Protein AF-A0A5P0YZ93-F1 (afdb_monomer_lite)

Organism: NCBI:txid2213162

Structure (mmCIF, N/CA/C/O backbone):
data_AF-A0A5P0YZ93-F1
#
_entry.id   AF-A0A5P0YZ93-F1
#
loop_
_atom_site.group_PDB
_atom_site.id
_atom_site.type_symbol
_atom_site.label_atom_id
_atom_site.label_alt_id
_atom_site.label_comp_id
_atom_site.label_asym_id
_atom_site.label_entity_id
_atom_site.label_seq_id
_atom_site.pdbx_PDB_ins_code
_atom_site.Cartn_x
_atom_site.Cartn_y
_atom_site.Cartn_z
_atom_site.occupancy
_atom_site.B_iso_or_equiv
_atom_site.auth_seq_id
_atom_site.auth_comp_id
_atom_site.auth_asym_id
_atom_site.auth_atom_id
_atom_site.pdbx_PDB_model_num
ATOM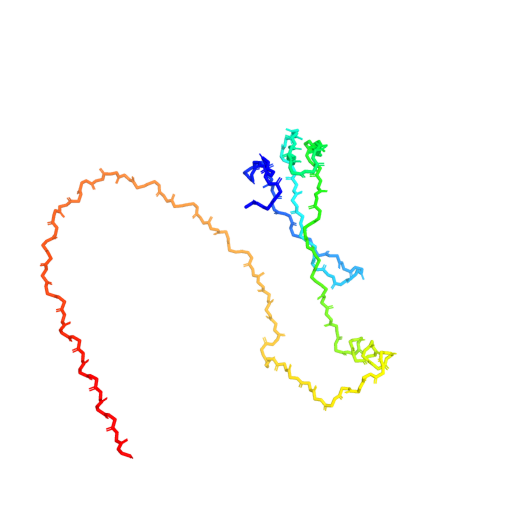 1 N N . ARG A 1 1 ? -5.815 -15.800 10.033 1.00 69.06 1 ARG A N 1
ATOM 2 C CA . ARG A 1 1 ? -5.181 -14.654 10.726 1.00 69.06 1 ARG A CA 1
ATOM 3 C C . ARG A 1 1 ? -3.798 -15.135 11.132 1.00 69.06 1 ARG A C 1
ATOM 5 O O . ARG A 1 1 ? -3.755 -16.075 11.906 1.00 69.06 1 ARG A O 1
ATOM 12 N N . GLU A 1 2 ? -2.727 -14.602 10.545 1.00 84.25 2 GLU A N 1
ATOM 13 C CA . GLU A 1 2 ? -1.363 -15.139 10.734 1.00 84.25 2 GLU A CA 1
ATOM 14 C C . GLU A 1 2 ? -0.704 -14.669 12.038 1.00 84.25 2 GLU A C 1
ATOM 16 O O . GLU A 1 2 ? -0.040 -15.460 12.685 1.00 84.25 2 GLU A O 1
ATOM 21 N N . LEU A 1 3 ? -0.957 -13.426 12.467 1.00 92.50 3 LEU A N 1
ATOM 22 C CA . LEU A 1 3 ? -0.378 -12.844 13.693 1.00 92.50 3 LEU A CA 1
ATOM 23 C C . LEU A 1 3 ? -1.356 -12.783 14.881 1.00 92.50 3 LEU A C 1
ATOM 25 O O . LEU A 1 3 ? -1.164 -12.005 15.809 1.00 92.50 3 LEU A O 1
ATOM 29 N N . GLY A 1 4 ? -2.476 -13.508 14.816 1.00 92.81 4 GLY A N 1
ATOM 30 C CA . GLY A 1 4 ? -3.483 -13.511 15.889 1.00 92.81 4 GLY A CA 1
ATOM 31 C C . GLY A 1 4 ? -4.236 -12.189 16.123 1.00 92.81 4 GLY A C 1
ATOM 32 O O . GLY A 1 4 ? -5.065 -12.140 17.023 1.00 92.81 4 GLY A O 1
ATOM 33 N N . GLY A 1 5 ? -3.996 -11.152 15.310 1.00 94.19 5 GLY A N 1
ATOM 34 C CA . GLY A 1 5 ? -4.555 -9.809 15.501 1.00 94.19 5 GLY A CA 1
ATOM 35 C C . GLY A 1 5 ? -6.075 -9.766 15.699 1.00 94.19 5 GLY A C 1
ATOM 36 O O . GLY A 1 5 ? -6.833 -10.435 14.983 1.00 94.19 5 GLY A O 1
ATOM 37 N N . ASP A 1 6 ? -6.523 -8.942 16.642 1.00 96.44 6 ASP A N 1
ATOM 38 C CA . ASP A 1 6 ? -7.918 -8.827 17.084 1.00 96.44 6 ASP A CA 1
ATOM 39 C C . ASP A 1 6 ? -8.719 -7.699 16.408 1.00 96.44 6 ASP A C 1
ATOM 41 O O . ASP A 1 6 ? -9.792 -7.336 16.885 1.00 96.44 6 ASP A O 1
ATOM 45 N N . PHE A 1 7 ? -8.260 -7.215 15.247 1.00 95.94 7 PHE A N 1
ATOM 46 C CA . PHE A 1 7 ? -8.970 -6.232 14.419 1.00 95.94 7 PHE A CA 1
ATOM 47 C C . PHE A 1 7 ? -10.483 -6.511 14.321 1.00 95.94 7 PHE A C 1
ATOM 49 O O . PHE A 1 7 ? -10.896 -7.650 14.052 1.00 95.94 7 PHE A O 1
ATOM 56 N N . ASP A 1 8 ? -11.283 -5.446 14.434 1.00 96.19 8 ASP A N 1
ATOM 57 C CA . ASP A 1 8 ? -12.706 -5.391 14.084 1.00 96.19 8 ASP A CA 1
ATOM 58 C C . ASP A 1 8 ? -12.857 -4.817 12.661 1.00 96.19 8 ASP A C 1
ATOM 60 O O . ASP A 1 8 ? -12.837 -3.598 12.478 1.00 96.19 8 ASP A O 1
ATOM 64 N N . PRO A 1 9 ? -13.009 -5.650 11.612 1.00 95.25 9 PRO A N 1
ATOM 65 C CA . PRO A 1 9 ? -13.030 -5.159 10.235 1.00 95.25 9 PRO A CA 1
ATOM 66 C C . PRO A 1 9 ? -14.223 -4.245 9.933 1.00 95.25 9 PRO A C 1
ATOM 68 O O . PRO A 1 9 ? -14.154 -3.442 9.008 1.00 95.25 9 PRO A O 1
ATOM 71 N N . ALA A 1 10 ? -15.318 -4.342 10.696 1.00 97.19 10 ALA A N 1
ATOM 72 C CA . ALA A 1 10 ? -16.498 -3.499 10.501 1.00 97.19 10 ALA A CA 1
ATOM 73 C C . ALA A 1 10 ? -16.288 -2.055 10.999 1.00 97.19 10 ALA A C 1
ATOM 75 O O . ALA A 1 10 ? -17.073 -1.155 10.668 1.00 97.19 10 ALA A O 1
ATOM 76 N N . ALA A 1 11 ? -15.232 -1.826 11.782 1.00 97.75 11 ALA A N 1
ATOM 77 C CA . ALA A 1 11 ? -14.828 -0.515 12.264 1.00 97.75 11 ALA A CA 1
ATOM 78 C C . ALA A 1 11 ? -13.905 0.238 11.290 1.00 97.75 11 ALA A C 1
ATOM 80 O O . ALA A 1 11 ? -13.518 1.362 11.597 1.00 97.75 11 ALA A O 1
ATOM 81 N N . PHE A 1 12 ? -13.600 -0.326 10.116 1.00 98.00 12 PHE A N 1
ATOM 82 C CA . PHE A 1 12 ? -12.817 0.341 9.078 1.00 98.00 12 PHE A CA 1
ATOM 83 C C . PHE A 1 12 ? -13.643 0.601 7.816 1.00 98.00 12 PHE A C 1
ATOM 85 O O . PHE A 1 12 ? -14.288 -0.302 7.282 1.00 98.00 12 PHE A O 1
ATOM 92 N N . ASP A 1 13 ? -13.579 1.829 7.306 1.00 98.00 13 ASP A N 1
ATOM 93 C CA . ASP A 1 13 ? -14.110 2.187 5.994 1.00 98.00 13 ASP A CA 1
ATOM 94 C C . ASP A 1 13 ? -13.041 1.983 4.913 1.00 98.00 13 ASP A C 1
ATOM 96 O O . ASP A 1 13 ? -11.880 2.362 5.075 1.00 98.00 13 ASP A O 1
ATOM 100 N N . HIS A 1 14 ? -13.434 1.393 3.782 1.00 97.50 14 HIS A N 1
ATOM 101 C CA . HIS A 1 14 ? -12.541 1.196 2.641 1.00 97.50 14 HIS A CA 1
ATOM 102 C C . HIS A 1 14 ? -12.508 2.435 1.744 1.00 97.50 14 HIS A C 1
ATOM 104 O O . HIS A 1 14 ? -13.512 2.793 1.117 1.00 97.50 14 HIS A O 1
ATOM 110 N N . HIS A 1 15 ? -11.336 3.050 1.625 1.00 95.25 15 HIS A N 1
ATOM 111 C CA . HIS A 1 15 ? -11.107 4.281 0.878 1.00 95.25 15 HIS A CA 1
ATOM 112 C C . HIS A 1 15 ? -10.157 4.023 -0.296 1.00 95.25 15 HIS A C 1
ATOM 114 O O . HIS A 1 15 ? -8.998 3.671 -0.106 1.00 95.25 15 HIS A O 1
ATOM 120 N N . ALA A 1 16 ? -10.646 4.204 -1.527 1.00 95.69 16 ALA A N 1
ATOM 121 C CA . ALA A 1 16 ? -9.834 4.088 -2.739 1.00 95.69 16 ALA A CA 1
ATOM 122 C C . ALA A 1 16 ? -9.645 5.462 -3.386 1.00 95.69 16 ALA A C 1
ATOM 124 O O . ALA A 1 16 ? -10.622 6.115 -3.765 1.00 95.69 16 ALA A O 1
ATOM 125 N N . LEU A 1 17 ? -8.390 5.877 -3.534 1.00 95.19 17 LEU A N 1
ATOM 126 C CA . LEU A 1 17 ? -7.999 7.193 -4.030 1.00 95.19 17 LEU A CA 1
ATOM 127 C C . LEU A 1 17 ? -7.167 7.054 -5.303 1.00 95.19 17 LEU A C 1
ATOM 129 O O . LEU A 1 17 ? -6.356 6.143 -5.433 1.00 95.19 17 LEU A O 1
ATOM 133 N N . TRP A 1 18 ? -7.365 7.965 -6.254 1.00 96.19 18 TRP A N 1
ATOM 134 C CA . TRP A 1 18 ? -6.450 8.121 -7.382 1.00 96.19 18 TRP A CA 1
ATOM 135 C C . TRP A 1 18 ? -5.421 9.193 -7.038 1.00 96.19 18 TRP A C 1
ATOM 137 O O . TRP A 1 18 ? -5.773 10.365 -6.914 1.00 96.19 18 TRP A O 1
ATOM 147 N N . ASN A 1 19 ? -4.161 8.788 -6.921 1.00 95.19 19 ASN A N 1
ATOM 148 C CA . ASN A 1 19 ? -3.023 9.686 -6.830 1.00 95.19 19 ASN A CA 1
ATOM 149 C C . ASN A 1 19 ? -2.526 9.962 -8.259 1.00 95.19 19 ASN A C 1
ATOM 151 O O . ASN A 1 19 ? -1.953 9.092 -8.921 1.00 95.19 19 ASN A O 1
ATOM 155 N N . ALA A 1 20 ? -2.826 11.164 -8.756 1.00 94.44 20 ALA A N 1
ATOM 156 C CA . ALA A 1 20 ? -2.519 11.563 -10.126 1.00 94.44 20 ALA A CA 1
ATOM 157 C C . ALA A 1 20 ? -1.025 11.818 -10.358 1.00 94.44 20 ALA A C 1
ATOM 159 O O . ALA A 1 20 ? -0.552 11.575 -11.468 1.00 94.44 20 ALA A O 1
ATOM 160 N N . GLU A 1 21 ? -0.315 12.278 -9.327 1.00 94.94 21 GLU A N 1
ATOM 161 C CA . GLU A 1 21 ? 1.122 12.554 -9.362 1.00 94.94 21 GLU A CA 1
ATOM 162 C C . GLU A 1 21 ? 1.902 11.255 -9.587 1.00 94.94 21 GLU A C 1
ATOM 164 O O . GLU A 1 21 ? 2.624 11.126 -10.574 1.00 94.94 21 GLU A O 1
ATOM 169 N N . ASP A 1 22 ? 1.608 10.232 -8.784 1.00 94.00 22 ASP A N 1
ATOM 170 C CA . ASP A 1 22 ? 2.250 8.916 -8.877 1.00 94.00 22 ASP A CA 1
ATOM 171 C C . ASP A 1 22 ? 1.573 7.968 -9.885 1.00 94.00 22 ASP A C 1
ATOM 173 O O . ASP A 1 22 ? 1.956 6.805 -10.024 1.00 94.00 22 ASP A O 1
ATOM 177 N N . SER A 1 23 ? 0.521 8.423 -10.577 1.00 95.00 23 SER A N 1
ATOM 178 C CA . SER A 1 23 ? -0.281 7.610 -11.506 1.00 95.00 23 SER A CA 1
ATOM 179 C C . SER A 1 23 ? -0.711 6.251 -10.920 1.00 95.00 23 SER A C 1
ATOM 181 O O . SER A 1 23 ? -0.635 5.211 -11.585 1.00 95.00 23 SER A O 1
ATOM 183 N N . ARG A 1 24 ? -1.200 6.237 -9.675 1.00 96.50 24 ARG A N 1
ATOM 184 C CA . ARG A 1 24 ? -1.589 5.003 -8.975 1.00 96.50 24 ARG A CA 1
ATOM 185 C C . ARG A 1 24 ? -2.923 5.126 -8.255 1.00 96.50 24 ARG A C 1
ATOM 187 O O . ARG A 1 24 ? -3.314 6.198 -7.801 1.00 96.50 24 ARG A O 1
ATOM 194 N N . ILE A 1 25 ? -3.621 3.999 -8.140 1.00 97.12 25 ILE A N 1
ATOM 195 C CA . ILE A 1 25 ? -4.701 3.870 -7.158 1.00 97.12 25 ILE A CA 1
ATOM 196 C C . ILE A 1 25 ? -4.063 3.486 -5.826 1.00 97.12 25 ILE A C 1
ATOM 198 O O . ILE A 1 25 ? -3.180 2.631 -5.796 1.00 97.12 25 ILE A O 1
ATOM 202 N N . GLU A 1 26 ? -4.515 4.106 -4.750 1.00 98.00 26 GLU A N 1
ATOM 203 C CA . GLU A 1 26 ? -4.146 3.757 -3.386 1.00 98.00 26 GLU A CA 1
ATOM 204 C C . GLU A 1 26 ? -5.388 3.263 -2.652 1.00 98.00 26 GLU A C 1
ATOM 206 O O . GLU A 1 26 ? -6.462 3.864 -2.767 1.00 98.00 26 GLU A O 1
ATOM 211 N N . MET A 1 27 ? -5.241 2.169 -1.912 1.00 98.19 27 MET A N 1
ATOM 212 C CA . MET A 1 27 ? -6.297 1.620 -1.074 1.00 98.19 27 MET A CA 1
ATOM 213 C C . MET A 1 27 ? -5.912 1.801 0.379 1.00 98.19 27 MET A C 1
ATOM 215 O O . MET A 1 27 ? -4.787 1.511 0.789 1.00 98.19 27 MET A O 1
ATOM 219 N N . TRP A 1 28 ? -6.871 2.301 1.137 1.00 98.25 28 TRP A N 1
ATOM 220 C CA . TRP A 1 28 ? -6.719 2.689 2.521 1.00 98.25 28 TRP A CA 1
ATOM 221 C C . TRP A 1 28 ? -7.867 2.108 3.339 1.00 98.25 28 TRP A C 1
ATOM 223 O O . TRP A 1 28 ? -8.988 1.937 2.847 1.00 98.25 28 TRP A O 1
ATOM 233 N N . LEU A 1 29 ? -7.581 1.831 4.603 1.00 98.00 29 LEU A N 1
ATOM 234 C CA . LEU A 1 29 ? -8.574 1.570 5.631 1.00 98.00 29 LEU A CA 1
ATOM 235 C C . LEU A 1 29 ? -8.590 2.759 6.581 1.00 98.00 29 LEU A C 1
ATOM 237 O O . LEU A 1 29 ? -7.566 3.064 7.187 1.00 98.00 29 LEU A O 1
ATOM 241 N N . ARG A 1 30 ? -9.741 3.419 6.704 1.00 98.19 30 ARG A N 1
ATOM 242 C CA . ARG A 1 30 ? -9.946 4.506 7.661 1.00 98.19 30 ARG A CA 1
ATOM 243 C C . ARG A 1 30 ? -10.653 3.979 8.898 1.00 98.19 30 ARG A C 1
ATOM 245 O O . ARG A 1 30 ? -11.749 3.433 8.785 1.00 98.19 30 ARG A O 1
ATOM 252 N N . SER A 1 31 ? -10.063 4.170 10.068 1.00 98.19 31 SER A N 1
ATOM 253 C CA . SER A 1 31 ? -10.695 3.819 11.334 1.00 98.19 31 SER A CA 1
ATOM 254 C C . SER A 1 31 ? -11.910 4.715 11.593 1.00 98.19 31 SER A C 1
ATOM 256 O O . SER A 1 31 ? -11.835 5.936 11.481 1.00 98.19 31 SER A O 1
ATOM 258 N N . ARG A 1 32 ? -13.058 4.133 11.943 1.00 98.06 32 ARG A N 1
ATOM 259 C CA . ARG A 1 32 ? -14.305 4.878 12.209 1.00 98.06 32 ARG A CA 1
ATOM 260 C C . ARG A 1 32 ? -14.407 5.403 13.642 1.00 98.06 32 ARG A C 1
ATOM 262 O O . ARG A 1 32 ? -15.295 6.199 13.938 1.00 98.06 32 ARG A O 1
ATOM 269 N N . ARG A 1 33 ? -13.560 4.898 14.535 1.00 98.12 33 ARG A N 1
ATOM 270 C CA . ARG A 1 33 ? -13.543 5.165 15.979 1.00 98.12 33 ARG A CA 1
ATOM 271 C C . ARG A 1 33 ? -12.143 4.914 16.522 1.00 98.12 33 ARG A C 1
ATOM 273 O O . ARG A 1 33 ? -11.336 4.311 15.825 1.00 98.12 33 ARG A O 1
ATOM 280 N N . ASP A 1 34 ? -11.895 5.276 17.769 1.00 98.31 34 ASP A N 1
ATOM 281 C CA . ASP A 1 34 ? -10.663 4.858 18.427 1.00 98.31 34 ASP A CA 1
ATOM 282 C C . ASP A 1 34 ? -10.657 3.328 18.579 1.00 98.31 34 ASP A C 1
ATOM 284 O O . ASP A 1 34 ? -11.668 2.706 18.948 1.00 98.31 34 ASP A O 1
ATOM 288 N N . GLN A 1 35 ? -9.534 2.705 18.236 1.00 97.19 35 GLN A N 1
ATOM 289 C CA . GLN A 1 35 ? -9.343 1.262 18.302 1.00 97.19 35 GLN A CA 1
ATOM 290 C C . GLN A 1 35 ? -7.956 0.945 18.837 1.00 97.19 35 GLN A C 1
ATOM 292 O O . GLN A 1 35 ? -6.973 1.526 18.404 1.00 97.19 35 GLN A O 1
ATOM 297 N N . ARG A 1 36 ? -7.885 -0.041 19.725 1.00 98.00 36 ARG A N 1
ATOM 298 C CA . ARG A 1 36 ? -6.634 -0.655 20.156 1.00 98.00 36 ARG A CA 1
ATOM 299 C C . ARG A 1 36 ? -6.612 -2.073 19.623 1.00 98.00 36 ARG A C 1
ATOM 301 O O . ARG A 1 36 ? -7.516 -2.843 19.939 1.00 98.00 36 ARG A O 1
ATOM 308 N N . VAL A 1 37 ? -5.618 -2.384 18.805 1.00 97.06 37 VAL A N 1
ATOM 309 C CA . VAL A 1 37 ? -5.438 -3.695 18.187 1.00 97.06 37 VAL A CA 1
ATOM 310 C C . VAL A 1 37 ? -4.206 -4.353 18.778 1.00 97.06 37 VAL A C 1
ATOM 312 O O . VAL A 1 37 ? -3.125 -3.767 18.778 1.00 97.06 37 VAL A O 1
ATOM 315 N N . HIS A 1 38 ? -4.358 -5.582 19.247 1.00 97.94 38 HIS A N 1
ATOM 316 C CA . HIS A 1 38 ? -3.273 -6.377 19.793 1.00 97.94 38 HIS A CA 1
ATOM 317 C C . HIS A 1 38 ? -2.890 -7.509 18.834 1.00 97.94 38 HIS A C 1
ATOM 319 O O . HIS A 1 38 ? -3.744 -8.250 18.346 1.00 97.94 38 HIS A O 1
ATOM 325 N N . LEU A 1 39 ? -1.591 -7.647 18.565 1.00 97.19 39 LEU A N 1
ATOM 326 C CA . LEU A 1 39 ? -0.983 -8.702 17.760 1.00 97.19 39 LEU A CA 1
ATOM 327 C C . LEU A 1 39 ? -0.132 -9.590 18.686 1.00 97.19 39 LEU A C 1
ATOM 329 O O . LEU A 1 39 ? 1.053 -9.303 18.878 1.00 97.19 39 LEU A O 1
ATOM 333 N N . PRO A 1 40 ? -0.713 -10.653 19.273 1.00 97.00 40 PRO A N 1
ATOM 334 C CA . PRO A 1 40 ? -0.072 -11.416 20.347 1.00 97.00 40 PRO A CA 1
ATOM 335 C C . PRO A 1 40 ? 1.200 -12.145 19.905 1.00 97.00 40 PRO A C 1
ATOM 337 O O . PRO A 1 40 ? 2.139 -12.259 20.684 1.00 97.00 40 PRO A O 1
ATOM 340 N N . GLU A 1 41 ? 1.269 -12.590 18.647 1.00 97.00 41 GLU A N 1
ATOM 341 C CA . GLU A 1 41 ? 2.423 -13.338 18.115 1.00 97.00 41 GLU A CA 1
ATOM 342 C C . GLU A 1 41 ? 3.715 -12.503 18.055 1.00 97.00 41 GLU A C 1
ATOM 344 O O . GLU A 1 41 ? 4.805 -13.051 17.909 1.00 97.00 41 GLU A O 1
ATOM 349 N N . ILE A 1 42 ? 3.601 -11.175 18.147 1.00 96.62 42 ILE A N 1
ATOM 350 C CA . ILE A 1 42 ? 4.733 -10.238 18.104 1.00 96.62 42 ILE A CA 1
ATOM 351 C C . ILE A 1 42 ? 4.715 -9.230 19.262 1.00 96.62 42 ILE A C 1
ATOM 353 O O . ILE A 1 42 ? 5.445 -8.245 19.204 1.00 96.62 42 ILE A O 1
ATOM 357 N N . ASP A 1 43 ? 3.872 -9.458 20.276 1.00 96.75 43 ASP A N 1
ATOM 358 C CA . ASP A 1 43 ? 3.665 -8.575 21.436 1.00 96.75 43 ASP A CA 1
ATOM 359 C C . ASP A 1 43 ? 3.543 -7.085 21.060 1.00 96.75 43 ASP A C 1
ATOM 361 O O . ASP A 1 43 ? 4.150 -6.193 21.655 1.00 96.75 43 ASP A O 1
ATOM 365 N N . LEU A 1 44 ? 2.773 -6.809 20.004 1.00 97.50 44 LEU A N 1
ATOM 366 C CA . LEU A 1 44 ? 2.580 -5.455 19.499 1.00 97.50 44 LEU A CA 1
ATOM 367 C C . LEU A 1 44 ? 1.153 -5.000 19.766 1.00 97.50 44 LEU A C 1
ATOM 369 O O . LEU A 1 44 ? 0.191 -5.681 19.421 1.00 97.50 44 LEU A O 1
ATOM 373 N N . THR A 1 45 ? 1.021 -3.804 20.328 1.00 97.94 45 THR A N 1
ATOM 374 C CA . THR A 1 45 ? -0.261 -3.111 20.440 1.00 97.94 45 THR A CA 1
ATOM 375 C C . THR A 1 45 ? -0.204 -1.850 19.595 1.00 97.94 45 THR A C 1
ATOM 377 O O . THR A 1 45 ? 0.716 -1.049 19.743 1.00 97.94 45 THR A O 1
ATOM 380 N N . VAL A 1 46 ? -1.173 -1.697 18.700 1.00 97.31 46 VAL A N 1
ATOM 381 C CA . VAL A 1 46 ? -1.303 -0.549 17.803 1.00 97.31 46 VAL A CA 1
ATOM 382 C C . VAL A 1 46 ? -2.599 0.168 18.137 1.00 97.31 46 VAL A C 1
ATOM 384 O O . VAL A 1 46 ? -3.666 -0.448 18.162 1.00 97.31 46 VAL A O 1
ATOM 387 N N . ASP A 1 47 ? -2.495 1.464 18.389 1.00 98.00 47 ASP A N 1
ATOM 388 C CA . ASP A 1 47 ? -3.643 2.340 18.570 1.00 98.00 47 ASP A CA 1
ATOM 389 C C . ASP A 1 47 ? -3.965 3.022 17.236 1.00 98.00 47 ASP A C 1
ATOM 391 O O . ASP A 1 47 ? -3.059 3.440 16.522 1.00 98.00 47 ASP A O 1
ATOM 395 N N . PHE A 1 48 ? -5.253 3.099 16.911 1.00 98.06 48 PHE A N 1
ATOM 396 C CA . PHE A 1 48 ? -5.797 3.855 15.791 1.00 98.06 48 PHE A CA 1
ATOM 397 C C . PHE A 1 48 ? -6.758 4.903 16.333 1.00 98.06 48 PHE A C 1
ATOM 399 O O . PHE A 1 48 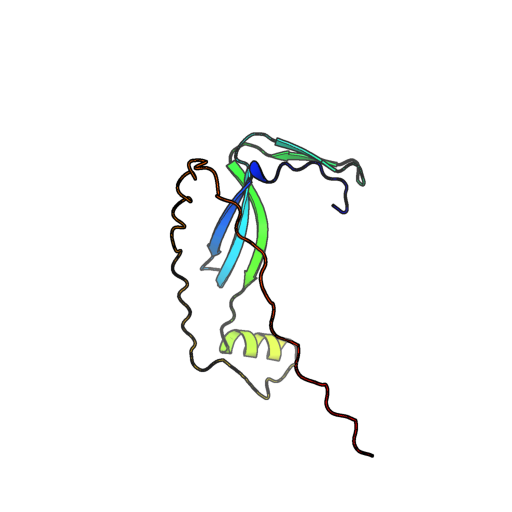? -7.718 4.551 17.026 1.00 98.06 48 PHE A O 1
ATOM 406 N N . GLU A 1 49 ? -6.559 6.162 15.975 1.00 98.44 49 GLU A N 1
ATOM 407 C CA . GLU A 1 49 ? -7.510 7.232 16.276 1.00 98.44 49 GLU A CA 1
ATOM 408 C C . GLU A 1 49 ? -8.708 7.206 15.312 1.00 98.44 49 GLU A C 1
ATOM 410 O O . GLU A 1 49 ? -8.637 6.721 14.175 1.00 98.44 49 GLU A O 1
ATOM 415 N N . ALA A 1 50 ? -9.848 7.750 15.739 1.00 98.00 50 ALA A N 1
ATOM 416 C CA . ALA A 1 50 ? -10.987 7.963 14.857 1.00 98.00 50 ALA A CA 1
ATOM 417 C C . ALA A 1 50 ? -10.594 8.842 13.653 1.00 98.00 50 ALA A C 1
ATOM 419 O O . ALA A 1 50 ? -10.225 10.005 13.789 1.00 98.00 50 ALA A O 1
ATOM 420 N N . GLY A 1 51 ? -10.739 8.296 12.447 1.00 97.56 51 GLY A N 1
ATOM 421 C CA . GLY A 1 51 ? -10.369 8.951 11.196 1.00 97.56 51 GLY A CA 1
ATOM 422 C C . GLY A 1 51 ? -8.950 8.654 10.713 1.00 97.56 51 GLY A C 1
ATOM 423 O O . GLY A 1 51 ? -8.644 9.021 9.579 1.00 97.56 51 GLY A O 1
ATOM 424 N N . GLU A 1 52 ? -8.120 7.968 11.503 1.00 97.88 52 GLU A N 1
ATOM 425 C CA . GLU A 1 52 ? -6.776 7.561 11.093 1.00 97.88 52 GLU A CA 1
ATOM 426 C C . GLU A 1 52 ? -6.825 6.577 9.917 1.00 97.88 52 GLU A C 1
ATOM 428 O O . GLU A 1 52 ? -7.707 5.714 9.842 1.00 97.88 52 GLU A O 1
ATOM 433 N N . GLU A 1 53 ? -5.885 6.711 8.978 1.00 97.31 53 GLU A N 1
ATOM 434 C CA . GLU A 1 53 ? -5.843 5.922 7.748 1.00 97.31 53 GLU A CA 1
ATOM 435 C C . GLU A 1 53 ? -4.590 5.050 7.668 1.00 97.31 53 GLU A C 1
ATOM 437 O O . GLU A 1 53 ? -3.466 5.516 7.826 1.00 97.31 53 GLU A O 1
ATOM 442 N N . MET A 1 54 ? -4.787 3.782 7.315 1.00 97.00 54 MET A N 1
ATOM 443 C CA . MET A 1 54 ? -3.724 2.820 7.043 1.00 97.00 54 MET A CA 1
ATOM 444 C C . MET A 1 54 ? -3.759 2.413 5.571 1.00 97.00 54 MET A C 1
ATOM 446 O O . MET A 1 54 ? -4.770 1.892 5.093 1.00 97.00 54 MET A O 1
ATOM 450 N N . ARG A 1 55 ? -2.657 2.618 4.839 1.00 97.31 55 ARG A N 1
ATOM 451 C CA . ARG A 1 55 ? -2.556 2.198 3.434 1.00 97.31 55 ARG A CA 1
ATOM 452 C C . ARG A 1 55 ? -2.353 0.695 3.351 1.00 97.31 55 ARG A C 1
ATOM 454 O O . ARG A 1 55 ? -1.406 0.166 3.924 1.00 97.31 55 ARG A O 1
ATOM 461 N N . THR A 1 56 ? -3.202 0.023 2.589 1.00 97.12 56 THR A N 1
ATOM 462 C CA . THR A 1 56 ? -3.140 -1.427 2.395 1.00 97.12 56 THR A CA 1
ATOM 463 C C . THR A 1 56 ? -2.538 -1.812 1.054 1.00 97.12 56 THR A C 1
ATOM 465 O O . THR A 1 56 ? -1.885 -2.847 0.961 1.00 97.12 56 THR A O 1
ATOM 468 N N . GLU A 1 57 ? -2.718 -0.994 0.014 1.00 97.69 57 GLU A N 1
ATOM 469 C CA . GLU A 1 57 ? -2.228 -1.326 -1.323 1.00 97.69 57 GLU A CA 1
ATOM 470 C C . GLU A 1 57 ? -1.923 -0.081 -2.160 1.00 97.69 57 GLU A C 1
ATOM 472 O O . GLU A 1 57 ? -2.551 0.975 -2.023 1.00 97.69 57 GLU A O 1
ATOM 477 N N . ILE A 1 58 ? -0.965 -0.243 -3.074 1.00 96.88 58 ILE A N 1
ATOM 478 C CA . ILE A 1 58 ? -0.759 0.643 -4.215 1.00 96.88 58 ILE A CA 1
ATOM 479 C C . ILE A 1 58 ? -0.892 -0.149 -5.517 1.00 96.88 58 ILE A C 1
ATOM 481 O O . ILE A 1 58 ? -0.360 -1.245 -5.660 1.00 96.88 58 ILE A O 1
ATOM 485 N N . SER A 1 59 ? -1.575 0.434 -6.497 1.00 96.81 59 SER A N 1
ATOM 486 C CA . SER A 1 59 ? -1.769 -0.161 -7.818 1.00 96.81 59 SER A CA 1
ATOM 487 C C . SER A 1 59 ? -1.380 0.843 -8.900 1.00 96.81 59 SER A C 1
ATOM 489 O O . SER A 1 59 ? -2.216 1.609 -9.399 1.00 96.81 59 SER A O 1
ATOM 491 N N . VAL A 1 60 ? -0.088 0.845 -9.240 1.00 95.56 60 VAL A N 1
ATOM 492 C CA . VAL A 1 60 ? 0.513 1.731 -10.248 1.00 95.56 60 VAL A CA 1
ATOM 493 C C . VAL A 1 60 ? -0.043 1.418 -11.633 1.00 95.56 60 VAL A C 1
ATOM 495 O O . VAL A 1 60 ? -0.243 0.257 -12.003 1.00 95.56 60 VAL A O 1
ATOM 498 N N . LYS A 1 61 ? -0.342 2.467 -12.400 1.00 93.25 61 LYS A N 1
ATOM 499 C CA . LYS A 1 61 ? -0.818 2.361 -13.779 1.00 93.25 61 LYS A CA 1
ATOM 500 C C . LYS A 1 61 ? 0.275 2.841 -14.719 1.00 93.25 61 LYS A C 1
ATOM 502 O O . LYS A 1 61 ? 0.674 3.999 -14.694 1.00 93.25 61 LYS A O 1
ATOM 507 N N . PHE A 1 62 ? 0.716 1.937 -15.581 1.00 90.75 62 PHE A N 1
ATOM 508 C CA . PHE A 1 62 ? 1.811 2.196 -16.500 1.00 90.75 62 PHE A CA 1
ATOM 509 C C . PHE A 1 62 ? 1.310 2.753 -17.828 1.00 90.75 62 PHE A C 1
ATOM 511 O O . PHE A 1 62 ? 0.314 2.290 -18.392 1.00 90.75 62 PHE A O 1
ATOM 518 N N . ARG A 1 63 ? 2.052 3.732 -18.346 1.00 89.62 63 ARG A N 1
ATOM 519 C CA . ARG A 1 63 ? 2.012 4.096 -19.763 1.00 89.62 63 ARG A CA 1
ATOM 520 C C . ARG A 1 63 ? 3.029 3.230 -20.493 1.00 89.62 63 ARG A C 1
ATOM 522 O O . ARG A 1 63 ? 4.078 2.916 -19.933 1.00 89.62 63 ARG A O 1
ATOM 529 N N . ARG A 1 64 ? 2.719 2.838 -21.728 1.00 91.50 64 ARG A N 1
ATOM 530 C CA . ARG A 1 64 ? 3.568 1.929 -22.506 1.00 91.50 64 ARG A CA 1
ATOM 531 C C . ARG A 1 64 ? 4.977 2.489 -22.676 1.00 91.50 64 ARG A C 1
ATOM 533 O O . ARG A 1 64 ? 5.944 1.754 -22.516 1.00 91.50 64 ARG A O 1
ATOM 540 N N . GLU A 1 65 ? 5.079 3.777 -22.980 1.00 92.12 65 GLU A N 1
ATOM 541 C CA . GLU A 1 65 ? 6.339 4.472 -23.242 1.00 92.12 65 GLU A CA 1
ATOM 542 C C . GLU A 1 65 ? 7.220 4.482 -21.989 1.00 92.12 65 GLU A C 1
ATOM 544 O O . GLU A 1 65 ? 8.378 4.083 -22.052 1.00 92.12 65 GLU A O 1
ATOM 549 N N . ALA A 1 66 ? 6.639 4.846 -20.842 1.00 91.00 66 ALA A N 1
ATOM 550 C CA . ALA A 1 66 ? 7.337 4.871 -19.559 1.00 91.00 66 ALA A CA 1
ATOM 551 C C . ALA A 1 66 ? 7.807 3.471 -19.132 1.00 91.00 66 ALA A C 1
ATOM 553 O O . ALA A 1 66 ? 8.968 3.308 -18.781 1.00 91.00 66 ALA A O 1
ATOM 554 N N . LEU A 1 67 ? 6.948 2.449 -19.242 1.00 93.94 67 LEU A N 1
ATOM 555 C CA . LEU A 1 67 ? 7.339 1.077 -18.900 1.00 93.94 67 LEU A CA 1
ATOM 556 C C . LEU A 1 67 ? 8.414 0.529 -19.848 1.00 93.94 67 LEU A C 1
ATOM 558 O O . LEU A 1 67 ? 9.287 -0.215 -19.424 1.00 93.94 67 LEU A O 1
ATOM 562 N N . THR A 1 68 ? 8.363 0.886 -21.133 1.00 95.31 68 THR A N 1
ATOM 563 C CA . THR A 1 68 ? 9.392 0.467 -22.097 1.00 95.31 68 THR A CA 1
ATOM 564 C C . THR A 1 68 ? 10.747 1.084 -21.756 1.00 95.31 68 THR A C 1
ATOM 566 O O . THR A 1 68 ? 11.753 0.387 -21.842 1.00 95.31 68 THR A O 1
ATOM 569 N N . ALA A 1 69 ? 10.775 2.358 -21.346 1.00 95.06 69 ALA A N 1
ATOM 570 C CA . ALA A 1 69 ? 11.995 3.016 -20.883 1.00 95.06 69 ALA A CA 1
ATOM 571 C C . ALA A 1 69 ? 12.536 2.371 -19.597 1.00 95.06 69 ALA A C 1
ATOM 573 O O . ALA A 1 69 ? 13.701 2.001 -19.557 1.00 95.06 69 ALA A O 1
ATOM 574 N N . GLU A 1 70 ? 11.679 2.130 -18.602 1.00 95.56 70 GLU A N 1
ATOM 575 C CA . GLU A 1 70 ? 12.071 1.475 -17.345 1.00 95.56 70 GLU A CA 1
ATOM 576 C C . GLU A 1 70 ? 12.638 0.063 -17.577 1.00 95.56 70 GLU A C 1
ATOM 578 O O . GLU A 1 70 ? 13.656 -0.316 -16.999 1.00 95.56 70 GLU A O 1
ATOM 583 N N . LEU A 1 71 ? 12.026 -0.711 -18.481 1.00 97.00 71 LEU A N 1
ATOM 584 C CA . LEU A 1 71 ? 12.543 -2.021 -18.879 1.00 97.00 71 LEU A CA 1
ATOM 585 C C . LEU A 1 71 ? 13.899 -1.910 -19.587 1.00 97.00 71 LEU A C 1
ATOM 587 O O . LEU A 1 71 ? 14.781 -2.720 -19.306 1.00 97.00 71 LEU A O 1
ATOM 591 N N . ALA A 1 72 ? 14.083 -0.916 -20.460 1.00 96.88 72 ALA A N 1
ATOM 592 C CA . ALA A 1 72 ? 15.354 -0.677 -21.142 1.00 96.88 72 ALA A CA 1
ATOM 593 C C . ALA A 1 72 ? 16.470 -0.287 -20.163 1.00 96.88 72 ALA A C 1
ATOM 595 O O . ALA A 1 72 ? 17.572 -0.826 -20.265 1.00 96.88 72 ALA A O 1
ATOM 596 N N . ASP A 1 73 ? 16.173 0.567 -19.182 1.00 97.56 73 ASP A N 1
ATOM 597 C CA . ASP A 1 73 ? 17.109 0.960 -18.121 1.00 97.56 73 ASP A CA 1
ATOM 598 C C . ASP A 1 73 ? 17.514 -0.242 -17.252 1.00 97.56 73 ASP A C 1
ATOM 600 O O . ASP A 1 73 ? 18.661 -0.352 -16.817 1.00 97.56 73 ASP A O 1
ATOM 604 N N . ALA A 1 74 ? 16.601 -1.198 -17.064 1.00 97.31 74 ALA A N 1
ATOM 605 C CA . ALA A 1 74 ? 16.875 -2.479 -16.416 1.00 97.31 74 ALA A CA 1
ATOM 606 C C . ALA A 1 74 ? 17.575 -3.514 -17.331 1.00 97.31 74 ALA A C 1
ATOM 608 O O . ALA A 1 74 ? 17.799 -4.650 -16.912 1.00 97.31 74 ALA A O 1
ATOM 609 N N . GLY A 1 75 ? 17.930 -3.150 -18.569 1.00 97.50 75 GLY A N 1
ATOM 610 C CA . GLY A 1 75 ? 18.634 -4.010 -19.528 1.00 97.50 75 GLY A CA 1
ATOM 611 C C . GLY A 1 75 ? 17.738 -4.955 -20.337 1.00 97.50 75 GLY A C 1
ATOM 612 O O . GLY A 1 75 ? 18.244 -5.833 -21.038 1.00 97.50 75 GLY A O 1
ATOM 613 N N . PHE A 1 76 ? 16.416 -4.793 -20.275 1.00 97.62 76 PHE A N 1
ATOM 614 C CA . PHE A 1 76 ? 15.454 -5.592 -21.034 1.00 97.62 76 PHE A CA 1
ATOM 615 C C . PHE A 1 76 ? 15.013 -4.888 -22.318 1.00 97.62 76 PHE A C 1
ATOM 617 O O . PHE A 1 76 ? 14.754 -3.690 -22.350 1.00 97.62 76 PHE A O 1
ATOM 624 N N . THR A 1 77 ? 14.845 -5.659 -23.394 1.00 96.00 77 THR A N 1
ATOM 625 C CA . THR A 1 77 ? 14.271 -5.159 -24.652 1.00 96.00 77 THR A CA 1
ATOM 626 C C . THR A 1 77 ? 12.851 -5.686 -24.829 1.00 96.00 77 THR A C 1
ATOM 628 O O . THR A 1 77 ? 12.601 -6.890 -24.767 1.00 96.00 77 THR A O 1
ATOM 631 N N . VAL A 1 78 ? 11.900 -4.786 -25.082 1.00 95.50 78 VAL A N 1
ATOM 632 C CA . VAL A 1 78 ? 10.505 -5.158 -25.349 1.00 95.50 78 VAL A CA 1
ATOM 633 C C . VAL A 1 78 ? 10.366 -5.639 -26.796 1.00 95.50 78 VAL A C 1
ATOM 635 O O . VAL A 1 78 ? 10.363 -4.834 -27.723 1.00 95.50 78 VAL A O 1
ATOM 638 N N . HIS A 1 79 ? 10.209 -6.948 -27.002 1.00 95.56 79 HIS A N 1
ATOM 639 C CA . HIS A 1 79 ? 10.022 -7.527 -28.343 1.00 95.56 79 HIS A CA 1
ATOM 640 C C . HIS A 1 79 ? 8.571 -7.488 -28.833 1.00 95.56 79 HIS A C 1
ATOM 642 O O . HIS A 1 79 ? 8.307 -7.267 -30.014 1.00 95.56 79 HIS A O 1
ATOM 648 N N . HIS A 1 80 ? 7.617 -7.695 -27.927 1.00 93.56 80 HIS A N 1
ATOM 649 C CA . HIS A 1 80 ? 6.198 -7.772 -28.250 1.00 93.56 80 HIS A CA 1
ATOM 650 C C . HIS A 1 80 ? 5.361 -7.101 -27.164 1.00 93.56 80 HIS A C 1
ATOM 652 O O . HIS A 1 80 ? 5.757 -7.037 -26.002 1.00 93.56 80 HIS A O 1
ATOM 658 N N . TRP A 1 81 ? 4.192 -6.597 -27.556 1.00 91.62 81 TRP A N 1
ATOM 659 C CA . TRP A 1 81 ? 3.261 -5.922 -26.662 1.00 91.62 81 TRP A CA 1
ATOM 660 C C . TRP A 1 81 ? 1.836 -6.349 -26.990 1.00 91.62 81 TRP A C 1
ATOM 662 O O . TRP A 1 81 ? 1.366 -6.143 -28.110 1.00 91.62 81 TRP A O 1
ATOM 672 N N . TRP A 1 82 ? 1.139 -6.915 -26.008 1.00 91.31 82 TRP A N 1
ATOM 673 C CA . TRP A 1 82 ? -0.232 -7.387 -26.166 1.00 91.31 82 TRP A CA 1
ATOM 674 C C . TRP A 1 82 ? -1.171 -6.592 -25.264 1.00 91.31 82 TRP A C 1
ATOM 676 O O . TRP A 1 82 ? -0.943 -6.465 -24.063 1.00 91.31 82 TRP A O 1
ATOM 686 N N . THR A 1 83 ? -2.248 -6.065 -25.844 1.00 88.25 83 THR A N 1
ATOM 687 C CA . THR A 1 83 ? -3.310 -5.354 -25.120 1.00 88.25 83 THR A CA 1
ATOM 688 C C . THR A 1 83 ? -4.671 -5.773 -25.639 1.00 88.25 83 THR A C 1
ATOM 690 O O . THR A 1 83 ? -4.827 -6.032 -26.831 1.00 88.25 83 THR A O 1
ATOM 693 N N . ASP A 1 84 ? -5.672 -5.767 -24.762 1.00 88.56 84 ASP A N 1
ATOM 694 C CA . ASP A 1 84 ? -7.069 -5.908 -25.172 1.00 88.56 84 ASP A CA 1
ATOM 695 C C . ASP A 1 84 ? -7.464 -4.742 -26.118 1.00 88.56 84 ASP A C 1
ATOM 697 O O . ASP A 1 84 ? -7.189 -3.584 -25.791 1.00 88.56 84 ASP A O 1
ATOM 701 N N . PRO A 1 85 ? -8.116 -4.992 -27.273 1.00 79.38 85 PRO A N 1
ATOM 702 C CA . PRO A 1 85 ? -8.529 -3.939 -28.209 1.00 79.38 85 PRO A CA 1
ATOM 703 C C . PRO A 1 85 ? -9.575 -2.947 -27.659 1.00 79.38 85 PRO A C 1
ATOM 705 O O . PRO A 1 85 ? -9.809 -1.903 -28.262 1.00 79.38 85 PRO A O 1
ATOM 708 N N . ARG A 1 86 ? -10.252 -3.256 -26.544 1.00 70.38 86 ARG A N 1
ATOM 709 C CA . ARG A 1 86 ? -11.373 -2.485 -25.967 1.00 70.38 86 ARG A CA 1
ATOM 710 C C . ARG A 1 86 ? -10.957 -1.591 -24.796 1.00 70.38 86 ARG A C 1
ATOM 712 O O . ARG A 1 86 ? -11.727 -1.400 -23.851 1.00 70.38 86 ARG A O 1
ATOM 719 N N . THR A 1 87 ? -9.752 -1.036 -24.817 1.00 56.78 87 THR A N 1
ATOM 720 C CA . THR A 1 87 ? -9.152 -0.260 -23.718 1.00 56.78 87 THR A CA 1
ATOM 721 C C . THR A 1 87 ? -9.850 1.079 -23.437 1.00 56.78 87 THR A C 1
ATOM 723 O O . THR A 1 87 ? -9.335 2.161 -23.700 1.00 56.78 87 THR A O 1
ATOM 726 N N . ARG A 1 88 ? -11.030 1.023 -22.802 1.00 48.81 88 ARG A N 1
ATOM 727 C CA . ARG A 1 88 ? -11.574 2.109 -21.971 1.00 48.81 88 ARG A CA 1
ATOM 728 C C . ARG A 1 88 ? -12.589 1.585 -20.955 1.00 48.81 88 ARG A C 1
ATOM 730 O O . ARG A 1 88 ? -13.791 1.809 -21.068 1.00 48.81 88 ARG A O 1
ATOM 737 N N . ARG A 1 89 ? -12.130 0.883 -19.914 1.00 49.88 89 ARG A N 1
ATOM 738 C CA . ARG A 1 89 ? -13.016 0.527 -18.793 1.00 49.88 89 ARG A CA 1
ATOM 739 C C . ARG A 1 89 ? -13.110 1.685 -17.802 1.00 49.88 89 ARG A C 1
ATOM 741 O O . ARG A 1 89 ? -12.327 1.788 -16.868 1.00 49.88 89 ARG A O 1
ATOM 748 N N . ARG A 1 90 ? -14.115 2.543 -17.989 1.00 48.00 90 ARG A N 1
ATOM 749 C CA . ARG A 1 90 ? -14.626 3.426 -16.932 1.00 48.00 90 ARG A CA 1
ATOM 750 C C . ARG A 1 90 ? -15.610 2.609 -16.094 1.00 48.00 90 ARG A C 1
ATOM 752 O O . ARG A 1 90 ? -16.762 2.449 -16.489 1.00 48.00 90 ARG A O 1
ATOM 759 N N . LEU A 1 91 ? -15.175 2.061 -14.962 1.00 41.88 91 LEU A N 1
ATOM 760 C CA . LEU A 1 91 ? -16.104 1.459 -14.004 1.00 41.88 91 LEU A CA 1
ATOM 761 C C . LEU A 1 91 ? -16.919 2.593 -13.368 1.00 41.88 91 LEU A C 1
ATOM 763 O O . LEU A 1 91 ? -16.364 3.498 -12.748 1.00 41.88 91 LEU A O 1
ATOM 767 N N . ARG A 1 92 ? -18.239 2.600 -13.583 1.00 36.94 92 ARG A N 1
ATOM 768 C CA . ARG A 1 92 ? -19.146 3.470 -12.824 1.00 36.94 92 ARG A CA 1
ATOM 769 C C . ARG A 1 92 ? -19.536 2.737 -11.538 1.00 36.94 92 ARG A C 1
ATOM 771 O O . ARG A 1 92 ? -19.957 1.585 -11.641 1.00 36.94 92 ARG A O 1
ATOM 778 N N . PRO A 1 93 ? -19.446 3.368 -10.354 1.00 36.81 93 PRO A N 1
ATOM 779 C CA . PRO A 1 93 ? -19.984 2.771 -9.142 1.00 36.81 93 PRO A CA 1
ATOM 780 C C . PRO A 1 93 ? -21.496 2.598 -9.316 1.00 36.81 93 PRO A C 1
ATOM 782 O O . PRO A 1 93 ? -22.227 3.555 -9.579 1.00 36.81 93 PRO A O 1
ATOM 785 N N . ARG A 1 94 ? -21.970 1.356 -9.210 1.00 30.12 94 ARG A N 1
ATOM 786 C CA . ARG A 1 94 ? -23.397 1.051 -9.157 1.00 30.12 94 ARG A CA 1
ATOM 787 C C . ARG A 1 94 ? -23.794 1.117 -7.687 1.00 30.12 94 ARG A C 1
ATOM 789 O O . ARG A 1 94 ? -23.318 0.307 -6.899 1.00 30.12 94 ARG A O 1
ATOM 796 N N . ARG A 1 95 ? -24.650 2.073 -7.304 1.00 43.25 95 ARG A N 1
ATOM 797 C C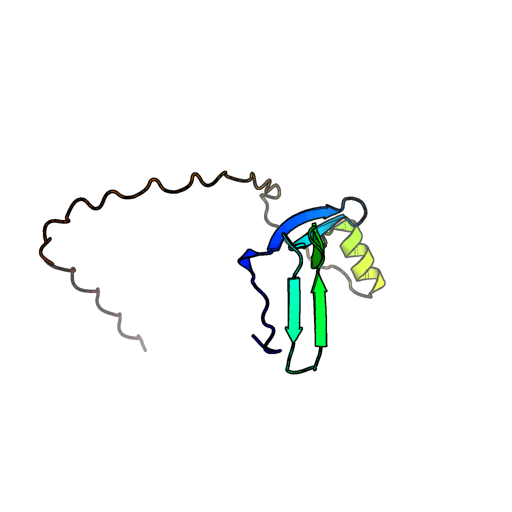A . ARG A 1 95 ? -25.301 2.036 -5.985 1.00 43.25 95 ARG A CA 1
ATOM 798 C C . ARG A 1 95 ? -26.049 0.708 -5.882 1.00 43.25 95 ARG A C 1
ATOM 800 O O . ARG A 1 95 ? -27.020 0.490 -6.608 1.00 43.25 95 ARG A O 1
ATOM 807 N N . VAL A 1 96 ? -25.582 -0.179 -5.010 1.00 47.91 96 VAL A N 1
ATOM 808 C CA . VAL A 1 96 ? -26.350 -1.355 -4.610 1.00 47.91 96 VAL A CA 1
ATOM 809 C C . VAL A 1 96 ? -27.473 -0.832 -3.726 1.00 47.91 96 VAL A C 1
ATOM 811 O O . VAL A 1 96 ? -27.232 -0.266 -2.663 1.00 47.91 96 VAL A O 1
ATOM 814 N N . ARG A 1 97 ? -28.712 -0.932 -4.212 1.00 42.75 97 ARG A N 1
ATOM 815 C CA . ARG A 1 97 ? -29.887 -0.650 -3.389 1.00 42.75 97 ARG A CA 1
ATOM 816 C C . ARG A 1 97 ? -29.943 -1.744 -2.314 1.00 42.75 97 ARG A C 1
ATOM 818 O O . ARG A 1 97 ? -29.847 -2.911 -2.697 1.00 42.75 97 ARG A O 1
ATOM 825 N N . PRO A 1 98 ? -30.080 -1.413 -1.019 1.00 42.38 98 PRO A N 1
ATOM 826 C CA . PRO A 1 98 ? -30.212 -2.438 0.007 1.00 42.38 98 PRO A CA 1
ATOM 827 C C . PRO A 1 98 ? -31.411 -3.342 -0.328 1.00 42.38 98 PRO A C 1
ATOM 829 O O . PRO A 1 98 ? -32.426 -2.833 -0.831 1.00 42.38 98 PRO A O 1
ATOM 832 N N . PRO A 1 99 ? -31.303 -4.668 -0.119 1.00 48.19 99 PRO A N 1
ATOM 833 C CA . PRO A 1 99 ? -32.425 -5.567 -0.335 1.00 48.19 99 PRO A CA 1
ATOM 834 C C . PRO A 1 99 ? -33.592 -5.130 0.554 1.00 48.19 99 PRO A C 1
ATOM 836 O O . PRO A 1 99 ? -33.400 -4.744 1.708 1.00 48.19 99 PRO A O 1
ATOM 839 N N . ARG A 1 100 ? -34.810 -5.151 0.001 1.00 51.38 100 ARG A N 1
ATOM 840 C CA . ARG A 1 100 ? -36.012 -4.912 0.806 1.00 51.38 100 ARG A CA 1
ATOM 841 C C . ARG A 1 100 ? -36.115 -6.014 1.869 1.00 51.38 100 ARG A C 1
ATOM 843 O O . ARG A 1 100 ? -35.820 -7.163 1.533 1.00 51.38 100 ARG A O 1
ATOM 850 N N . PRO A 1 101 ? -36.542 -5.695 3.102 1.00 43.59 101 PRO A N 1
ATOM 851 C CA . PRO A 1 101 ? -36.822 -6.712 4.104 1.00 43.59 101 PRO A CA 1
ATOM 852 C C . PRO A 1 101 ? -37.808 -7.732 3.533 1.00 43.59 101 PRO A C 1
ATOM 854 O O . PRO A 1 101 ? -38.844 -7.361 2.978 1.00 43.59 101 PRO A O 1
ATOM 857 N N . VAL A 1 102 ? -37.453 -9.011 3.625 1.00 53.56 102 VAL A N 1
ATOM 858 C CA . VAL A 1 102 ? -38.353 -10.110 3.284 1.00 53.56 102 VAL A CA 1
ATOM 859 C C . VAL A 1 102 ? -39.299 -10.285 4.466 1.00 53.56 102 VAL A C 1
ATOM 861 O O . VAL A 1 102 ? -38.890 -10.747 5.530 1.00 53.56 102 VAL A O 1
ATOM 864 N N . GLU A 1 103 ? -40.559 -9.901 4.287 1.00 50.31 103 GLU A N 1
ATOM 865 C CA . GLU A 1 103 ? -41.646 -10.340 5.161 1.00 50.31 103 GLU A CA 1
ATOM 866 C C . GLU A 1 103 ? -41.707 -11.874 5.097 1.00 50.31 103 GLU A C 1
ATOM 868 O O . GLU A 1 103 ? -41.777 -12.453 4.008 1.00 50.31 103 GLU A O 1
ATOM 873 N N . ARG A 1 104 ? -41.639 -12.554 6.251 1.00 48.12 104 ARG A N 1
ATOM 874 C CA . ARG A 1 104 ? -41.779 -14.017 6.330 1.00 48.12 104 ARG A CA 1
ATOM 875 C C . ARG A 1 104 ? -43.238 -14.408 6.080 1.00 48.12 104 ARG A C 1
ATOM 877 O O . ARG A 1 104 ? -43.967 -14.736 7.007 1.00 48.12 104 ARG A O 1
ATOM 884 N N . GLY A 1 105 ? -43.650 -14.393 4.818 1.00 44.91 105 GLY A N 1
ATOM 885 C CA . GLY A 1 105 ? -44.815 -15.136 4.353 1.00 44.91 105 GLY A CA 1
ATOM 886 C C . GLY A 1 105 ? -44.435 -16.608 4.216 1.00 44.91 105 GLY A C 1
ATOM 887 O O . GLY A 1 105 ? -43.501 -16.932 3.483 1.00 44.91 105 GLY A O 1
ATOM 888 N N . GLY A 1 106 ? -45.111 -17.483 4.962 1.00 46.31 106 GLY A N 1
ATOM 889 C CA . GLY A 1 106 ? -44.865 -18.925 4.969 1.00 46.31 106 GLY A CA 1
ATOM 890 C C . GLY A 1 106 ? -44.825 -19.520 3.560 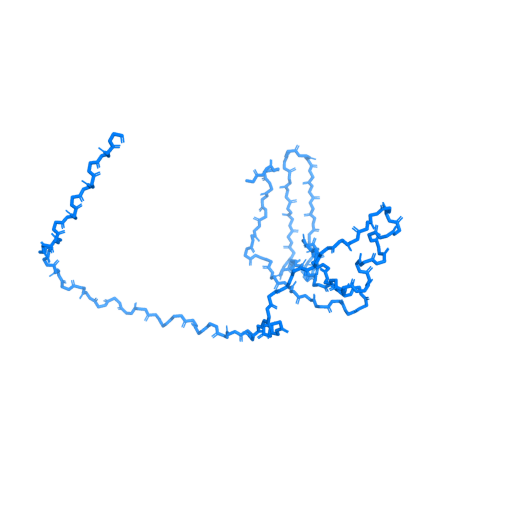1.00 46.31 106 GLY A C 1
ATOM 891 O O . GLY A 1 106 ? -45.724 -19.301 2.750 1.00 46.31 106 GLY A O 1
ATOM 892 N N . LEU A 1 107 ? -43.765 -20.273 3.269 1.00 43.84 107 LEU A N 1
ATOM 893 C CA . LEU A 1 107 ? -43.649 -21.041 2.035 1.00 43.84 107 LEU A CA 1
ATOM 894 C C . LEU A 1 107 ? -44.571 -22.267 2.127 1.00 43.84 107 LEU A C 1
ATOM 896 O O . LEU A 1 107 ? -44.430 -23.036 3.080 1.00 43.84 107 LEU A O 1
ATOM 900 N N . PRO A 1 108 ? -45.469 -22.516 1.158 1.00 40.94 108 PRO A N 1
ATOM 901 C CA . PRO A 1 108 ? -46.058 -23.835 1.021 1.00 40.94 108 PRO A CA 1
ATOM 902 C C . PRO A 1 108 ? -44.986 -24.810 0.519 1.00 40.94 108 PRO A C 1
ATOM 904 O O . PRO A 1 108 ? -44.210 -24.500 -0.391 1.00 40.94 108 PRO A O 1
ATOM 907 N N . HIS A 1 109 ? -44.956 -25.987 1.142 1.00 38.38 109 HIS A N 1
ATOM 908 C CA . HIS A 1 109 ? -44.147 -27.138 0.754 1.00 38.38 109 HIS A CA 1
ATOM 909 C C . HIS A 1 109 ? -44.292 -27.380 -0.758 1.00 38.38 109 HIS A C 1
ATOM 911 O O . HIS A 1 109 ? -45.404 -27.574 -1.248 1.00 38.38 109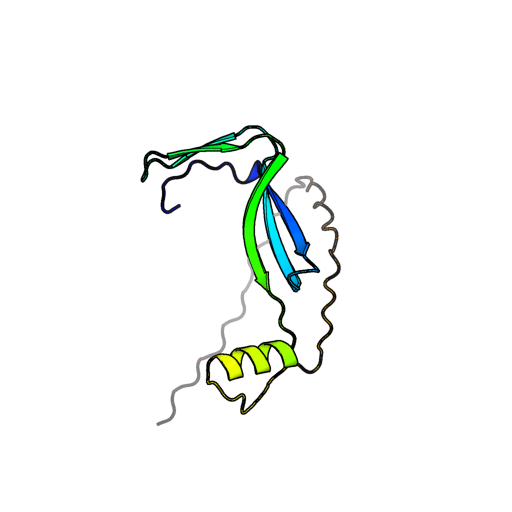 HIS A O 1
ATOM 917 N N . ARG A 1 110 ? -43.185 -27.343 -1.509 1.00 43.12 110 ARG A N 1
ATOM 918 C CA . ARG A 1 110 ? -43.160 -27.817 -2.898 1.00 43.12 110 ARG A CA 1
ATOM 919 C C . ARG A 1 110 ? -42.462 -29.163 -2.959 1.00 43.12 110 ARG A C 1
ATOM 921 O O . ARG A 1 110 ? -41.323 -29.293 -2.515 1.00 43.12 110 ARG A O 1
ATOM 928 N N . ASP A 1 111 ? -43.188 -30.128 -3.506 1.00 43.06 111 ASP A N 1
ATOM 929 C CA . ASP A 1 111 ? -42.737 -31.479 -3.792 1.00 43.06 111 ASP A CA 1
ATOM 930 C C . ASP A 1 111 ? -41.521 -31.486 -4.719 1.00 43.06 111 ASP A C 1
ATOM 932 O O . ASP A 1 111 ? -41.473 -30.810 -5.752 1.00 43.06 111 ASP A O 1
ATOM 936 N N . VAL A 1 112 ? -40.529 -32.284 -4.333 1.00 48.41 112 VAL A N 1
ATOM 937 C CA . VAL A 1 112 ? -39.342 -32.584 -5.128 1.00 48.41 112 VAL A CA 1
ATOM 938 C C . VAL A 1 112 ? -39.735 -33.633 -6.165 1.00 48.41 112 VAL A C 1
ATOM 940 O O . VAL A 1 112 ? -39.775 -34.822 -5.864 1.00 48.41 112 VAL A O 1
ATOM 943 N N . ALA A 1 113 ? -40.017 -33.200 -7.393 1.00 42.16 113 ALA A N 1
ATOM 944 C CA . ALA A 1 113 ? -40.232 -34.100 -8.520 1.00 42.16 113 ALA A CA 1
ATOM 945 C C . ALA A 1 113 ? -39.184 -33.867 -9.622 1.00 42.16 113 ALA A C 1
ATOM 947 O O . ALA A 1 113 ? -39.132 -32.811 -10.245 1.00 42.16 113 ALA A O 1
ATOM 948 N N . ALA A 1 114 ? -38.390 -34.920 -9.838 1.00 45.09 114 ALA A N 1
ATOM 949 C CA . ALA A 1 114 ? -37.637 -35.283 -11.040 1.00 45.09 114 ALA A CA 1
ATOM 950 C C . ALA A 1 114 ? -36.541 -34.320 -11.549 1.00 45.09 114 ALA A C 1
ATOM 952 O O . ALA A 1 114 ? -36.768 -33.420 -12.354 1.00 45.09 114 ALA A O 1
ATOM 953 N N . LEU A 1 115 ? -35.293 -34.630 -11.181 1.00 48.06 115 LEU A N 1
ATOM 954 C CA . LEU A 1 115 ? -34.106 -34.223 -11.934 1.00 48.06 115 LEU A CA 1
ATOM 955 C C . LEU A 1 115 ? -33.970 -35.137 -13.177 1.00 48.06 115 LEU A C 1
ATOM 957 O O . LEU A 1 115 ? -34.044 -36.357 -13.013 1.00 48.06 115 LEU A O 1
ATOM 961 N N . PRO A 1 116 ? -33.754 -34.620 -14.400 1.00 52.34 116 PRO A N 1
ATOM 962 C CA . PRO A 1 116 ? -33.498 -35.474 -15.561 1.00 52.34 116 PRO A CA 1
ATOM 963 C C . PRO A 1 116 ? -32.137 -36.194 -15.441 1.00 52.34 116 PRO A C 1
ATOM 965 O O . PRO A 1 116 ? -31.206 -35.653 -14.832 1.00 52.34 116 PRO A O 1
ATOM 968 N N . PRO A 1 117 ? -31.987 -37.409 -16.011 1.00 60.84 117 PRO A N 1
ATOM 969 C CA . PRO A 1 117 ? -30.756 -38.184 -15.898 1.00 60.84 117 PRO A CA 1
ATOM 970 C C . PRO A 1 117 ? -29.586 -37.517 -16.634 1.00 60.84 117 PRO A C 1
ATOM 972 O O . PRO A 1 117 ? -29.743 -36.905 -17.691 1.00 60.84 117 PRO A O 1
ATOM 975 N N . ARG A 1 118 ? -28.387 -37.656 -16.056 1.00 57.25 118 ARG A N 1
ATOM 976 C CA . ARG A 1 118 ? -27.128 -37.140 -16.614 1.00 57.25 118 ARG A CA 1
ATOM 977 C C . ARG A 1 118 ? -26.762 -37.865 -17.921 1.00 57.25 118 ARG A C 1
ATOM 979 O O . ARG A 1 118 ? -26.925 -39.082 -17.985 1.00 57.25 118 ARG A O 1
ATOM 986 N N . PRO A 1 119 ? -26.205 -37.165 -18.927 1.00 57.53 119 PRO A N 1
ATOM 987 C CA . PRO A 1 119 ? -25.719 -37.807 -20.145 1.00 57.53 119 PRO A CA 1
ATOM 988 C C . PRO A 1 119 ? -24.496 -38.700 -19.875 1.00 57.53 119 PRO A C 1
ATOM 990 O O . PRO A 1 119 ? -23.662 -38.399 -19.015 1.00 57.53 119 PRO A O 1
ATOM 993 N N . ALA A 1 120 ? -24.404 -39.802 -20.624 1.00 67.12 120 ALA A N 1
ATOM 994 C CA . ALA A 1 120 ? -23.335 -40.792 -20.529 1.00 67.12 120 ALA A CA 1
ATOM 995 C C . ALA A 1 120 ? -21.970 -40.219 -20.957 1.00 67.12 120 ALA A C 1
ATOM 997 O O . ALA A 1 120 ? -21.876 -39.431 -21.899 1.00 67.12 120 ALA A O 1
ATOM 998 N N . ARG A 1 121 ? -20.903 -40.634 -20.262 1.00 63.25 121 ARG A N 1
ATOM 999 C CA . ARG A 1 121 ? -19.516 -40.291 -20.615 1.00 63.25 121 ARG A CA 1
ATOM 1000 C C . ARG A 1 121 ? -19.088 -41.052 -21.880 1.00 63.25 121 ARG A C 1
ATOM 1002 O O . ARG A 1 121 ? -19.377 -42.244 -21.963 1.00 63.25 121 ARG A O 1
ATOM 1009 N N . PRO A 1 122 ? -18.373 -40.423 -22.828 1.00 59.91 122 PRO A N 1
ATOM 1010 C CA . PRO A 1 122 ? -17.783 -41.144 -23.951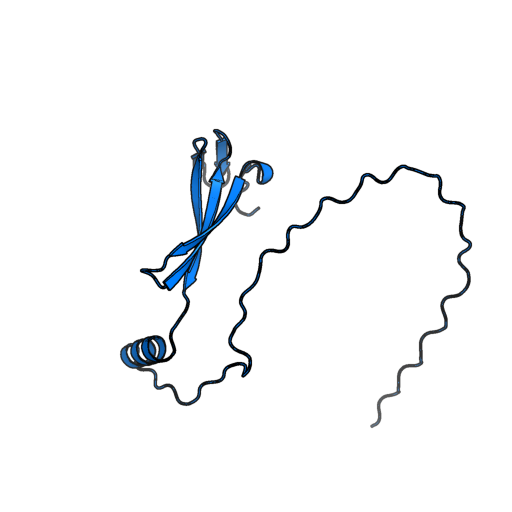 1.00 59.91 122 PRO A CA 1
ATOM 1011 C C . PRO A 1 122 ? -16.598 -42.009 -23.488 1.00 59.91 122 PRO A C 1
ATOM 1013 O O . PRO A 1 122 ? -15.774 -41.559 -22.688 1.00 59.91 122 PRO A O 1
ATOM 1016 N N . SER A 1 123 ? -16.524 -43.245 -23.993 1.00 64.69 123 SER A N 1
ATOM 1017 C CA . SER A 1 123 ? -15.388 -44.156 -23.789 1.00 64.69 123 SER A CA 1
ATOM 1018 C C . SER A 1 123 ? -14.116 -43.637 -24.478 1.00 64.69 123 SER A C 1
ATOM 1020 O O . SER A 1 123 ? -14.222 -42.982 -25.521 1.00 64.69 123 SER A O 1
ATOM 1022 N N . PRO A 1 124 ? -12.920 -43.936 -23.936 1.00 56.00 124 PRO A N 1
ATOM 1023 C CA . PRO A 1 124 ? -11.660 -43.563 -24.565 1.00 56.00 124 PRO A CA 1
ATOM 1024 C C . PRO A 1 124 ? -11.452 -44.392 -25.837 1.00 56.00 124 PRO A C 1
ATOM 1026 O O . PRO A 1 124 ? -11.713 -45.594 -25.837 1.00 56.00 124 PRO A O 1
ATOM 1029 N N . ARG A 1 125 ? -11.028 -43.741 -26.925 1.00 59.22 125 ARG A N 1
ATOM 1030 C CA . ARG A 1 125 ? -10.497 -44.431 -28.107 1.00 59.22 125 ARG A CA 1
ATOM 1031 C C . ARG A 1 125 ? -9.013 -44.722 -27.886 1.00 59.22 125 ARG A C 1
ATOM 1033 O O . ARG A 1 125 ? -8.348 -43.908 -27.244 1.00 59.22 125 ARG A O 1
ATOM 1040 N N . ASP A 1 126 ? -8.595 -45.872 -28.408 1.00 53.09 126 ASP A N 1
ATOM 1041 C CA . ASP A 1 126 ? -7.224 -46.399 -28.446 1.00 53.09 126 ASP A CA 1
ATOM 1042 C C . ASP A 1 126 ? -6.189 -45.408 -29.003 1.00 53.09 126 ASP A C 1
ATOM 1044 O O . ASP A 1 126 ? -6.548 -44.617 -29.912 1.00 53.09 126 ASP A O 1
#

Secondary structure (DSSP, 8-state):
--S-----GGGEEEEEEEETTTTEEEEEEEESS-EEEEEGGGTEEEEE-TT-EEEEEEEE---HHHHHHHHHHTT---------TT----PPP---PPPPP---PPPPP-----PPPPPPPPPPP-

InterPro domains:
  IPR019257 Histidine-specific methyltransferase, SAM-dependent methyltransferase domain [PF10017] (1-88)
  IPR051128 EgtD Methyltransferase [PTHR43397] (6-87)

Foldseek 3Di:
DVQPKPDDLVQWDWDWDQDVVQQKIWIKTFGQAWDWIARPNVRDIDIHHHGRIDTDDIGHDDDPVRVQVVCVVVVHHDPDDDDDPPPDDPDDDDPDDPDDDDDPDDDDDDDDDDDDDDDDDDDDDD

Radius of gyration: 26.13 Å; chains: 1; bounding box: 65×59×50 Å

pLDDT: mean 80.38, std 22.34, range [30.12, 98.44]

Sequence (126 aa):
RELGGDFDPAAFDHHALWNAEDSRIEMWLRSRRDQRVHLPEIDLTVDFEAGEEMRTEISVKFRREALTAELADAGFTVHHWWTDPRTRRRLRPRRVRPPRPVERGGLPHRDVAALPPRPARPSPRD